Protein AF-A0AAD4VYQ7-F1 (afdb_monomer)

Radius of gyration: 17.8 Å; Cα contacts (8 Å, |Δi|>4): 253; chains: 1; bounding box: 41×45×49 Å

Secondary structure (DSSP, 8-state):
--TT-----EEEEEEE--STT-TTSTT-SS-EEEEEEE-S---STTT---SSSEEEEEESSSS-SEEESS------SSEEEEEEEEEEE-TTS-EEEEEEEEEEE--GGGTS-S--EEEEEE---SS------------------TTPPP-PPP-PPP-

Solvent-accessible surface area (backbone atoms only — not comparable to full-atom values): 10492 Å² total; per-residue (Å²): 136,66,95,79,74,67,52,49,48,35,40,30,48,31,40,34,42,94,49,84,82,66,72,85,59,99,82,53,91,53,30,32,43,30,41,34,46,32,74,62,68,45,79,51,93,76,41,50,52,65,84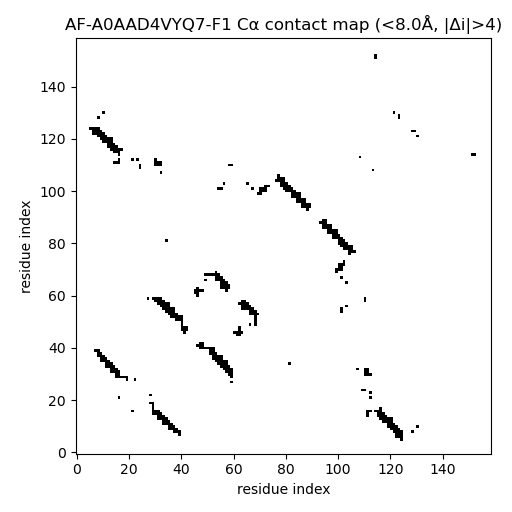,64,56,36,44,29,38,25,66,68,40,83,33,48,78,46,70,46,82,73,77,80,91,88,90,90,58,67,61,52,71,46,77,49,76,45,73,44,77,39,101,80,74,48,72,40,83,44,80,42,55,48,77,46,77,57,66,60,77,83,60,42,62,101,67,65,48,79,50,76,50,71,43,52,47,97,63,93,72,87,87,82,83,90,77,87,87,88,85,85,78,82,81,84,63,95,83,70,80,88,78,77,79,78,79,78,81,84,128

Sequence (159 aa):
MDPYSTAQREVVASLACLSTTCRETPQAEYPFVAVEFDIFKNTVPTIRDPNGDHVGIDINFLKSNITMPWISYNSSSKNLNVAFTSFLNGTNGIQVETTSYLSYIVDLKQYLPDWVIVWFSAATGNELAVHKILSWNFTSTALVDEGKKPVFPVSIPTV

Mean predicted aligned error: 11.92 Å

Structure (mmCIF, N/CA/C/O backbone):
data_AF-A0AAD4VYQ7-F1
#
_entry.id   AF-A0AAD4VYQ7-F1
#
loop_
_atom_site.group_PDB
_atom_site.id
_atom_site.type_symbol
_atom_site.label_atom_id
_atom_site.label_alt_id
_atom_site.label_comp_id
_atom_site.label_asym_id
_atom_site.label_entity_id
_atom_site.label_seq_id
_atom_site.pdbx_PDB_ins_code
_atom_site.Cartn_x
_atom_site.Cartn_y
_atom_site.Cartn_z
_atom_site.occupancy
_atom_site.B_iso_or_equiv
_atom_site.auth_seq_id
_atom_site.auth_comp_id
_atom_site.auth_asym_id
_atom_site.auth_atom_id
_atom_site.pdbx_PDB_model_num
ATOM 1 N N . MET A 1 1 ? -4.072 -28.704 -10.163 1.00 31.22 1 MET A N 1
ATOM 2 C CA . MET A 1 1 ? -3.702 -27.340 -10.584 1.00 31.22 1 MET A CA 1
ATOM 3 C C . MET A 1 1 ? -4.833 -26.447 -10.140 1.00 31.22 1 MET A C 1
ATOM 5 O O . MET A 1 1 ? -5.965 -26.712 -10.523 1.00 31.22 1 MET A O 1
ATOM 9 N N . ASP A 1 2 ? -4.543 -25.516 -9.245 1.00 29.03 2 ASP A N 1
ATOM 10 C CA . ASP A 1 2 ? -5.534 -24.624 -8.654 1.00 29.03 2 ASP A CA 1
ATOM 11 C C . ASP A 1 2 ? -5.761 -23.439 -9.613 1.00 29.03 2 ASP A C 1
ATOM 13 O O . ASP A 1 2 ? -4.781 -22.776 -9.966 1.00 29.03 2 ASP A O 1
ATOM 17 N N . PRO A 1 3 ? -6.988 -23.177 -10.100 1.00 33.00 3 PRO A N 1
ATOM 18 C CA . PRO A 1 3 ? -7.250 -22.102 -11.064 1.00 33.00 3 PRO A CA 1
ATOM 19 C C . PRO A 1 3 ? -7.030 -20.686 -10.502 1.00 33.00 3 PRO A C 1
ATOM 21 O O . PRO A 1 3 ? -7.112 -19.723 -11.260 1.00 33.00 3 PRO A O 1
ATOM 24 N N . TYR A 1 4 ? -6.716 -20.553 -9.210 1.00 39.16 4 TYR A N 1
ATOM 25 C CA . TYR A 1 4 ? -6.389 -19.283 -8.553 1.00 39.16 4 TYR A CA 1
ATOM 26 C C . TYR A 1 4 ? -4.878 -19.014 -8.439 1.00 39.16 4 TYR A C 1
ATOM 28 O O . TYR A 1 4 ? -4.468 -17.952 -7.980 1.00 39.16 4 TYR A O 1
ATOM 36 N N . SER A 1 5 ? -4.027 -19.941 -8.894 1.00 34.75 5 SER A N 1
ATOM 37 C CA . SER A 1 5 ? -2.568 -19.791 -8.881 1.00 34.75 5 SER A CA 1
ATOM 38 C C . SER A 1 5 ? -2.075 -19.016 -10.107 1.00 34.75 5 SER A C 1
ATOM 40 O O . SER A 1 5 ? -1.461 -19.568 -11.016 1.00 34.75 5 SER A O 1
ATOM 42 N N . THR A 1 6 ? -2.337 -17.711 -10.144 1.00 38.28 6 THR A N 1
ATOM 43 C CA . THR A 1 6 ? -1.492 -16.801 -10.927 1.00 38.28 6 THR A CA 1
ATOM 44 C C . THR A 1 6 ? -0.760 -15.945 -9.914 1.00 38.28 6 THR A C 1
ATOM 46 O O . THR A 1 6 ? -1.330 -15.007 -9.381 1.00 38.28 6 THR A O 1
ATOM 49 N N . ALA A 1 7 ? 0.466 -16.337 -9.567 1.00 40.09 7 ALA A N 1
ATOM 50 C CA . ALA A 1 7 ? 1.320 -15.567 -8.673 1.00 40.09 7 ALA A CA 1
ATOM 51 C C . ALA A 1 7 ? 1.505 -14.159 -9.259 1.00 40.09 7 ALA A C 1
ATOM 53 O O . ALA A 1 7 ? 2.110 -13.993 -10.323 1.00 40.09 7 ALA A O 1
ATOM 54 N N . GLN A 1 8 ? 0.897 -13.177 -8.601 1.00 47.84 8 GLN A N 1
ATOM 55 C CA . GLN A 1 8 ? 0.860 -11.793 -9.050 1.00 47.84 8 GLN A CA 1
ATOM 56 C C . GLN A 1 8 ? 2.122 -11.061 -8.613 1.00 47.84 8 GLN A C 1
ATOM 58 O O . GLN A 1 8 ? 2.719 -11.392 -7.591 1.00 47.84 8 GLN A O 1
ATOM 63 N N . ARG A 1 9 ? 2.588 -10.118 -9.429 1.00 53.00 9 ARG A N 1
ATOM 64 C CA . ARG A 1 9 ? 3.828 -9.372 -9.183 1.00 53.00 9 ARG A CA 1
ATOM 65 C C . ARG A 1 9 ? 3.554 -8.177 -8.288 1.00 53.00 9 ARG A C 1
ATOM 67 O O . ARG A 1 9 ? 3.720 -7.035 -8.689 1.00 53.00 9 ARG A O 1
ATOM 74 N N . GLU A 1 10 ? 3.140 -8.455 -7.071 1.00 53.44 10 GLU A N 1
ATOM 75 C CA . GLU A 1 10 ? 2.692 -7.418 -6.154 1.00 53.44 10 GLU A CA 1
ATOM 76 C C . GLU A 1 10 ? 3.715 -7.277 -5.032 1.00 53.44 10 GLU A C 1
ATOM 78 O O . GLU A 1 10 ? 4.281 -8.271 -4.581 1.00 53.44 10 GLU A O 1
ATOM 83 N N . VAL A 1 11 ? 3.977 -6.055 -4.569 1.00 52.09 11 VAL A N 1
ATOM 84 C CA . VAL A 1 11 ? 4.400 -5.831 -3.181 1.00 52.09 11 VAL A CA 1
ATOM 85 C C . VAL A 1 11 ? 3.230 -5.188 -2.483 1.00 52.09 11 VAL A C 1
ATOM 87 O O . VAL A 1 11 ? 2.856 -4.069 -2.820 1.00 52.09 11 VAL A O 1
ATOM 90 N N . VAL A 1 12 ? 2.687 -5.879 -1.496 1.00 59.84 12 VAL A N 1
ATOM 91 C CA . VAL A 1 12 ? 1.549 -5.393 -0.736 1.00 59.84 12 VAL A CA 1
ATOM 92 C C . VAL A 1 12 ? 2.001 -5.113 0.684 1.00 59.84 12 VAL A C 1
ATOM 94 O O . VAL A 1 12 ? 2.535 -5.997 1.351 1.00 59.84 12 VAL A O 1
ATOM 97 N N . ALA A 1 13 ? 1.811 -3.883 1.154 1.00 56.69 13 ALA A N 1
ATOM 98 C CA . ALA A 1 13 ? 1.790 -3.598 2.583 1.00 56.69 13 ALA A CA 1
ATOM 99 C C . ALA A 1 13 ? 0.342 -3.737 3.051 1.00 56.69 13 ALA A C 1
ATOM 101 O O . ALA A 1 13 ? -0.509 -2.940 2.656 1.00 56.69 13 ALA A O 1
ATOM 102 N N . SER A 1 14 ? 0.060 -4.748 3.869 1.00 65.25 14 SER A N 1
ATOM 103 C CA . SER A 1 14 ? -1.311 -5.146 4.188 1.00 65.25 14 SER A CA 1
ATOM 104 C C . SER A 1 14 ? -1.595 -5.052 5.678 1.00 65.25 14 SER A C 1
ATOM 106 O O . SER A 1 14 ? -0.767 -5.420 6.514 1.00 65.25 14 SER A O 1
ATOM 108 N N . LEU A 1 15 ? -2.809 -4.618 6.000 1.00 57.69 15 LEU A N 1
ATOM 109 C CA . LEU A 1 15 ? -3.482 -4.888 7.262 1.00 57.69 15 LEU A CA 1
ATOM 110 C C . LEU A 1 15 ? -4.464 -6.022 7.000 1.00 57.69 15 LEU A C 1
ATOM 112 O O . LEU A 1 15 ? -5.387 -5.831 6.215 1.00 57.69 15 LEU A O 1
ATOM 116 N N . ALA A 1 16 ? -4.283 -7.177 7.634 1.00 62.03 16 ALA A N 1
ATOM 117 C CA . ALA A 1 16 ? -5.163 -8.328 7.436 1.00 62.03 16 ALA A CA 1
ATOM 118 C C . ALA A 1 16 ? -5.550 -8.987 8.766 1.00 62.03 16 ALA A C 1
ATOM 120 O O . ALA A 1 16 ? -4.767 -8.984 9.723 1.00 62.03 16 ALA A O 1
ATOM 121 N N . CYS A 1 17 ? -6.740 -9.596 8.817 1.00 59.25 17 CYS A N 1
ATOM 122 C CA . CYS A 1 17 ? -7.033 -10.634 9.806 1.00 59.25 17 CYS A CA 1
ATOM 123 C C . CYS A 1 17 ? -6.838 -12.027 9.190 1.00 59.25 17 CYS A C 1
ATOM 125 O O . CYS A 1 17 ? -7.443 -12.363 8.176 1.00 59.25 17 CYS A O 1
ATOM 127 N N . LEU A 1 18 ? -6.016 -12.853 9.843 1.00 57.94 18 LEU A N 1
ATOM 128 C CA . LEU A 1 18 ? -5.662 -14.208 9.399 1.00 57.94 18 LEU A CA 1
ATOM 129 C C . LEU A 1 18 ? -6.485 -15.318 10.088 1.00 57.94 18 LEU A C 1
ATOM 131 O O . LEU A 1 18 ? -6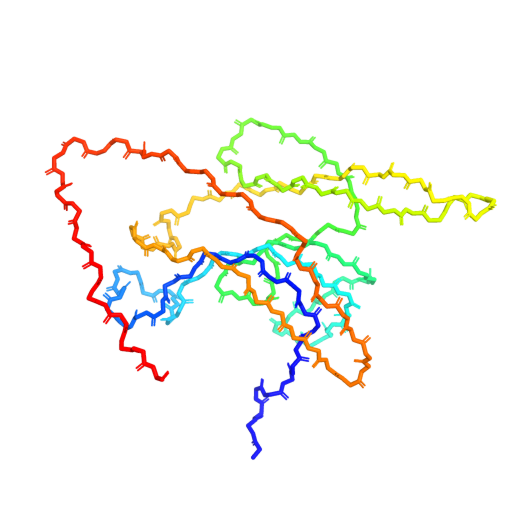.175 -16.495 9.927 1.00 57.94 18 LEU A O 1
ATOM 135 N N . SER A 1 19 ? -7.508 -14.970 10.879 1.00 52.00 19 SER A N 1
ATOM 136 C CA . SER A 1 19 ? -8.318 -15.922 11.656 1.00 52.00 19 SER A CA 1
ATOM 137 C C . SER A 1 19 ? -9.794 -15.891 11.260 1.00 52.00 19 SER A C 1
ATOM 139 O O . SER A 1 19 ? -10.402 -14.825 11.166 1.00 52.00 19 SER A O 1
ATOM 141 N N . THR A 1 20 ? -10.412 -17.073 11.161 1.00 49.78 20 THR A N 1
ATOM 142 C CA . THR A 1 20 ? -11.860 -17.254 10.935 1.00 49.78 20 THR A CA 1
ATOM 143 C C . THR A 1 20 ? -12.733 -16.703 12.070 1.00 49.78 20 THR A C 1
ATOM 145 O O . THR A 1 20 ? -13.946 -16.568 11.911 1.00 49.78 20 THR A O 1
ATOM 148 N N . THR A 1 21 ? -12.141 -16.364 13.220 1.00 49.12 21 THR A N 1
ATOM 149 C CA . THR A 1 21 ? -12.846 -15.793 14.377 1.00 49.12 21 THR A CA 1
ATOM 150 C C . THR A 1 21 ? -13.097 -14.287 14.274 1.00 49.12 21 THR A C 1
ATOM 152 O O . THR A 1 21 ? -13.834 -13.759 15.096 1.00 49.12 21 THR A O 1
ATOM 155 N N . CYS A 1 22 ? -12.549 -13.586 13.273 1.00 50.91 22 CYS A N 1
ATOM 156 C CA . CYS A 1 22 ? -12.770 -12.144 13.045 1.00 50.91 22 CYS A CA 1
ATOM 157 C C . CYS A 1 22 ? -14.148 -11.799 12.448 1.00 50.91 22 CYS A C 1
ATOM 159 O O . CYS A 1 22 ? -14.347 -10.720 11.891 1.00 50.91 22 CYS A O 1
ATOM 161 N N . ARG A 1 23 ? -15.106 -12.724 12.523 1.00 48.19 23 ARG A N 1
ATOM 162 C CA . ARG A 1 23 ? -16.399 -12.639 11.849 1.00 48.19 23 ARG A CA 1
ATOM 163 C C . ARG A 1 23 ? -17.372 -11.735 12.611 1.00 48.19 23 ARG A C 1
ATOM 165 O O . ARG A 1 23 ? -18.362 -12.214 13.151 1.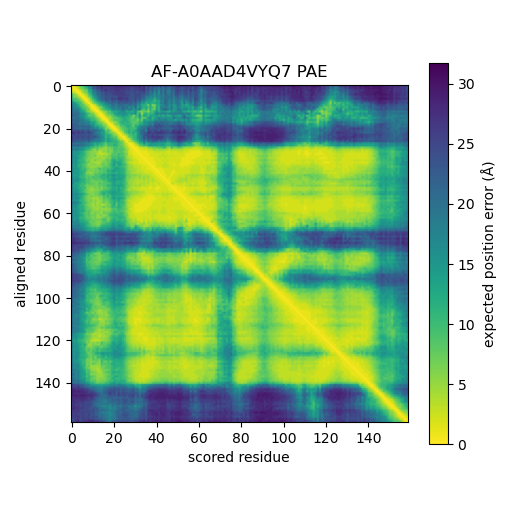00 48.19 23 ARG A O 1
ATOM 172 N N . GLU A 1 24 ? -17.100 -10.434 12.631 1.00 51.94 24 GLU A N 1
ATOM 173 C CA . GLU A 1 24 ? -18.084 -9.423 13.050 1.00 51.94 24 GLU A CA 1
ATOM 174 C C . GLU A 1 24 ? -18.688 -8.647 11.866 1.00 51.94 24 GLU A C 1
ATOM 176 O O . GLU A 1 24 ? -19.763 -8.068 12.005 1.00 51.94 24 GLU A O 1
ATOM 181 N N . THR A 1 25 ? -18.088 -8.710 10.669 1.00 48.34 25 THR A N 1
ATOM 182 C CA . THR A 1 25 ? -18.637 -8.104 9.444 1.00 48.34 25 THR A CA 1
ATOM 183 C C . THR A 1 25 ? -18.884 -9.156 8.346 1.00 48.34 25 THR A C 1
ATOM 185 O O . THR A 1 25 ? -18.034 -10.004 8.081 1.00 48.34 25 THR A O 1
ATOM 188 N N . PRO A 1 26 ? -20.055 -9.154 7.680 1.00 51.12 26 PRO A N 1
ATOM 189 C CA . PRO A 1 26 ? -20.458 -10.214 6.747 1.00 51.12 26 PRO A CA 1
ATOM 190 C C . PRO A 1 26 ? -19.843 -10.116 5.334 1.00 51.12 26 PRO A C 1
ATOM 192 O O . PRO A 1 26 ? -20.362 -10.751 4.420 1.00 51.12 26 PRO A O 1
ATOM 195 N N . GLN A 1 27 ? -18.790 -9.318 5.110 1.00 59.38 27 GLN A N 1
ATOM 196 C CA . GLN A 1 27 ? -18.458 -8.838 3.758 1.00 59.38 27 GLN A CA 1
ATOM 197 C C . GLN A 1 27 ? -17.214 -9.473 3.097 1.00 59.38 27 GLN A C 1
ATOM 199 O O . GLN A 1 27 ? -17.147 -9.466 1.871 1.00 59.38 27 GLN A O 1
ATOM 204 N N . ALA A 1 28 ? -16.274 -10.066 3.849 1.00 64.25 28 ALA A N 1
ATOM 205 C CA . ALA A 1 28 ? -15.108 -10.780 3.301 1.00 64.25 28 ALA A CA 1
ATOM 206 C C . ALA A 1 28 ? -14.600 -11.871 4.267 1.00 64.25 28 ALA A C 1
ATOM 208 O O . ALA A 1 28 ? -14.581 -11.655 5.475 1.00 64.25 28 ALA A O 1
ATOM 209 N N . GLU A 1 29 ? -14.188 -13.034 3.743 1.00 68.69 29 GLU A N 1
ATOM 210 C CA . GLU A 1 29 ? -13.661 -14.158 4.549 1.00 68.69 29 GLU A CA 1
ATOM 211 C C . GLU A 1 29 ? -12.308 -13.825 5.200 1.00 68.69 29 GLU A C 1
ATOM 213 O O . GLU A 1 29 ? -12.043 -14.238 6.327 1.00 68.69 29 GLU A O 1
ATOM 218 N N . TYR A 1 30 ? -11.508 -12.996 4.527 1.00 76.38 30 TYR A N 1
ATOM 219 C CA . TYR A 1 30 ? -10.236 -12.467 5.013 1.00 76.38 30 TYR A CA 1
ATOM 220 C C . TYR A 1 30 ? -10.214 -10.957 4.779 1.00 76.38 30 TYR A C 1
ATOM 222 O O . TYR A 1 30 ? -9.810 -10.517 3.702 1.00 76.38 30 TYR A O 1
ATOM 230 N N . PRO A 1 31 ? -10.713 -10.148 5.728 1.00 84.81 31 PRO A N 1
ATOM 231 C CA . PRO A 1 31 ? -10.731 -8.707 5.557 1.00 84.81 31 PRO A CA 1
ATOM 232 C C . PRO A 1 31 ? -9.307 -8.161 5.493 1.00 84.81 31 PRO A C 1
ATOM 234 O O . PRO A 1 31 ? -8.478 -8.473 6.359 1.00 84.81 31 PRO A O 1
ATOM 237 N N . PHE A 1 32 ? -9.039 -7.328 4.489 1.00 84.88 32 PHE A N 1
ATOM 238 C CA . PHE A 1 32 ? -7.759 -6.655 4.350 1.00 84.88 32 PHE A CA 1
ATOM 239 C C . PHE A 1 32 ? -7.881 -5.263 3.732 1.00 84.88 32 PHE A C 1
ATOM 241 O O . PHE A 1 32 ? -8.773 -4.980 2.932 1.00 84.88 32 PHE A O 1
ATOM 248 N N . VAL A 1 33 ? -6.930 -4.408 4.100 1.00 85.75 33 VAL A N 1
ATOM 249 C CA . VAL A 1 33 ? -6.635 -3.158 3.402 1.00 85.75 33 VAL A CA 1
ATOM 250 C C . VAL A 1 33 ? -5.163 -3.170 3.047 1.00 85.75 33 VAL A C 1
ATOM 252 O O . VAL A 1 33 ? -4.323 -3.471 3.897 1.00 85.75 33 VAL A O 1
ATOM 255 N N . ALA A 1 34 ? -4.865 -2.855 1.799 1.00 87.62 34 ALA A N 1
ATOM 256 C CA . ALA A 1 34 ? -3.549 -3.029 1.224 1.00 87.62 34 ALA A CA 1
ATOM 257 C C . ALA A 1 34 ? -3.137 -1.810 0.404 1.00 87.62 34 ALA A C 1
ATOM 259 O O . ALA A 1 34 ? -3.972 -1.144 -0.205 1.00 87.62 34 ALA A O 1
ATOM 260 N N . VAL A 1 35 ? -1.840 -1.523 0.414 1.00 87.19 35 VAL A N 1
ATOM 261 C CA . VAL A 1 35 ? -1.199 -0.651 -0.570 1.00 87.19 35 VAL A CA 1
ATOM 262 C C . VAL A 1 35 ? -0.360 -1.543 -1.463 1.00 87.19 35 VAL A C 1
ATOM 264 O O . VAL A 1 35 ? 0.594 -2.155 -0.974 1.00 87.19 35 VAL A O 1
ATOM 267 N N . GLU A 1 36 ? -0.717 -1.611 -2.738 1.00 87.88 36 GLU A N 1
ATOM 268 C CA . GLU A 1 36 ? 0.004 -2.388 -3.740 1.00 87.88 36 GLU A CA 1
ATOM 269 C C . GLU A 1 36 ? 0.975 -1.505 -4.527 1.00 87.88 36 GLU A C 1
ATOM 271 O O . GLU A 1 36 ? 0.668 -0.371 -4.899 1.00 87.88 36 GLU A O 1
ATO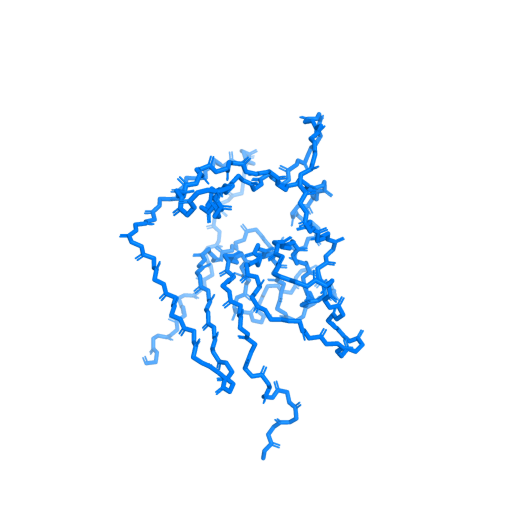M 276 N N . PHE A 1 37 ? 2.164 -2.042 -4.775 1.00 86.75 37 PHE A N 1
ATOM 277 C CA . PHE A 1 37 ? 3.073 -1.583 -5.815 1.00 86.75 37 PHE A CA 1
ATOM 278 C C . PHE A 1 37 ? 3.107 -2.677 -6.869 1.00 86.75 37 PHE A C 1
ATOM 280 O O . PHE A 1 37 ? 3.771 -3.701 -6.673 1.00 86.75 37 PHE A O 1
ATOM 287 N N . ASP A 1 38 ? 2.359 -2.462 -7.942 1.00 84.31 38 ASP A N 1
ATOM 288 C CA . ASP A 1 38 ? 2.196 -3.435 -9.006 1.00 84.31 38 ASP A CA 1
ATOM 289 C C . ASP A 1 38 ? 3.012 -3.013 -10.228 1.00 84.31 38 ASP A C 1
ATOM 291 O O . ASP A 1 38 ? 2.939 -1.886 -10.724 1.00 84.31 38 ASP A O 1
ATOM 295 N N . ILE A 1 39 ? 3.842 -3.944 -10.676 1.00 82.94 39 ILE A N 1
ATOM 296 C CA . ILE A 1 39 ? 4.745 -3.791 -11.818 1.00 82.94 39 ILE A CA 1
ATOM 297 C C . ILE A 1 39 ? 4.266 -4.615 -13.015 1.00 82.94 39 ILE A C 1
ATOM 299 O O . ILE A 1 39 ? 5.039 -4.910 -13.930 1.00 82.94 39 ILE A O 1
ATOM 303 N N . PHE A 1 40 ? 3.020 -5.093 -12.984 1.00 83.44 40 PHE A N 1
ATOM 304 C CA . PHE A 1 40 ? 2.491 -5.945 -14.027 1.00 83.44 40 PHE A CA 1
ATOM 305 C C . PHE A 1 40 ? 0.997 -5.836 -14.214 1.00 83.44 40 PHE A C 1
ATOM 307 O O . PHE A 1 40 ? 0.189 -6.211 -13.386 1.00 83.44 40 PHE A O 1
ATOM 314 N N . LYS A 1 41 ? 0.630 -5.495 -15.439 1.00 85.31 41 LYS A N 1
ATOM 315 C CA . LYS A 1 41 ? -0.763 -5.355 -15.810 1.00 85.31 41 LYS A CA 1
ATOM 316 C C . LYS A 1 41 ? -1.488 -6.704 -15.940 1.00 85.31 41 LYS A C 1
ATOM 318 O O . LYS A 1 41 ? -1.397 -7.373 -16.978 1.00 85.31 41 LYS A O 1
ATOM 323 N N . ASN A 1 42 ? -2.345 -7.037 -14.983 1.00 84.75 42 ASN A N 1
ATOM 324 C CA . ASN A 1 42 ? -3.356 -8.081 -15.085 1.00 84.75 42 ASN A CA 1
ATOM 325 C C . ASN A 1 42 ? -4.662 -7.545 -15.710 1.00 84.75 42 ASN A C 1
ATOM 327 O O . ASN A 1 42 ? -5.410 -6.735 -15.169 1.00 84.75 42 ASN A O 1
ATOM 331 N N . THR A 1 43 ? -5.018 -8.076 -16.883 1.00 85.81 43 THR A N 1
ATOM 332 C CA . THR A 1 43 ? -6.227 -7.654 -17.626 1.00 85.81 43 THR A CA 1
ATOM 333 C C . THR A 1 43 ? -7.494 -8.434 -17.263 1.00 85.81 43 THR A C 1
ATOM 335 O O . THR A 1 43 ? -8.562 -8.186 -17.830 1.00 85.81 43 THR A O 1
ATOM 338 N N . VAL A 1 44 ? -7.402 -9.384 -16.327 1.00 84.62 44 VAL A N 1
ATOM 339 C CA . VAL A 1 44 ? -8.534 -10.237 -15.946 1.00 84.62 44 VAL A CA 1
ATOM 340 C C . VAL A 1 44 ? -9.660 -9.416 -15.301 1.00 84.62 44 VAL A C 1
ATOM 342 O O . VAL A 1 44 ? -9.387 -8.447 -14.592 1.00 84.62 44 VAL A O 1
ATOM 345 N N . PRO A 1 45 ? -10.945 -9.780 -15.498 1.00 81.62 45 PRO A N 1
ATOM 346 C CA . PRO A 1 45 ? -12.069 -8.950 -15.061 1.00 81.62 45 PRO A CA 1
ATOM 347 C C . PRO A 1 45 ? -12.145 -8.664 -13.559 1.00 81.62 45 PRO A C 1
ATOM 349 O O . PRO A 1 45 ? -12.802 -7.690 -13.187 1.00 81.62 45 PRO A O 1
ATOM 352 N N . THR A 1 46 ? -11.525 -9.50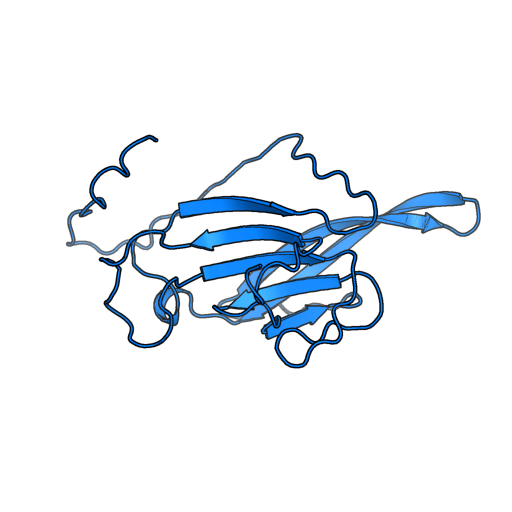8 -12.736 1.00 80.00 46 THR A N 1
ATOM 353 C CA . THR A 1 46 ? -11.497 -9.435 -11.270 1.00 80.00 46 THR A CA 1
ATOM 354 C C . THR A 1 46 ? -10.419 -8.505 -10.713 1.00 80.00 46 THR A C 1
ATOM 356 O O . THR A 1 46 ? -10.463 -8.250 -9.518 1.00 80.00 46 THR A O 1
ATOM 359 N N . ILE A 1 47 ? -9.498 -8.010 -11.552 1.00 83.81 47 ILE A N 1
ATOM 360 C CA . ILE A 1 47 ? -8.340 -7.185 -11.155 1.00 83.81 47 ILE A CA 1
ATOM 361 C C . ILE A 1 47 ? -8.348 -5.893 -11.983 1.00 83.81 47 ILE A C 1
ATOM 363 O O . ILE A 1 47 ? -8.767 -4.853 -11.490 1.00 83.81 47 ILE A O 1
ATOM 367 N N . ARG A 1 48 ? -8.164 -6.010 -13.307 1.00 84.94 48 ARG A N 1
ATOM 368 C CA . ARG A 1 48 ? -8.287 -4.926 -14.304 1.00 84.94 48 ARG A CA 1
ATOM 369 C C . ARG A 1 48 ? -7.340 -3.749 -14.064 1.00 84.94 48 ARG A C 1
ATOM 371 O O . ARG A 1 48 ? -7.793 -2.607 -13.952 1.00 84.94 48 ARG A O 1
ATOM 378 N N . ASP A 1 49 ? -6.051 -4.026 -14.125 1.00 86.00 49 ASP A N 1
ATOM 379 C CA . ASP A 1 49 ? -5.043 -2.998 -13.907 1.00 86.00 49 ASP A CA 1
ATOM 380 C C . ASP A 1 49 ? -5.036 -1.911 -14.985 1.00 86.00 49 ASP A C 1
ATOM 382 O O . ASP A 1 49 ? -5.364 -2.165 -16.164 1.00 86.00 49 ASP A O 1
ATOM 386 N N . PRO A 1 50 ? -4.647 -0.680 -14.603 1.00 86.19 50 PRO A N 1
ATOM 387 C CA . PRO A 1 50 ? -4.364 0.387 -15.546 1.00 86.19 50 PRO A CA 1
ATOM 388 C C . PRO A 1 50 ? -3.189 0.031 -16.473 1.00 86.19 50 PRO A C 1
ATOM 390 O O . PRO A 1 50 ? -2.578 -1.032 -16.423 1.00 86.19 50 PRO A O 1
ATOM 393 N N . ASN A 1 51 ? -2.907 0.912 -17.432 1.00 84.19 51 ASN A N 1
ATOM 394 C CA . ASN A 1 51 ? -1.733 0.739 -18.283 1.00 84.19 51 ASN A CA 1
ATOM 395 C C . ASN A 1 51 ? -0.464 1.161 -17.535 1.00 84.19 51 ASN A C 1
ATOM 397 O O . ASN A 1 51 ? -0.394 2.306 -17.092 1.00 84.19 51 ASN A O 1
ATOM 401 N N . GLY A 1 52 ? 0.547 0.291 -17.547 1.00 82.31 52 GLY A N 1
ATOM 402 C CA . GLY A 1 52 ? 1.838 0.535 -16.902 1.00 82.31 52 GLY A CA 1
ATOM 403 C C . GLY A 1 52 ? 1.823 0.182 -15.418 1.00 82.31 52 GLY A C 1
ATOM 404 O O . GLY A 1 52 ? 0.795 -0.240 -14.900 1.00 82.31 52 GLY A O 1
ATOM 405 N N . ASP A 1 53 ? 2.974 0.351 -14.776 1.00 83.81 53 ASP A N 1
ATOM 406 C CA . ASP A 1 53 ? 3.136 0.151 -13.338 1.00 83.81 53 ASP A CA 1
ATOM 407 C C . ASP A 1 53 ? 2.262 1.146 -12.565 1.00 83.81 53 ASP A C 1
ATOM 409 O O . ASP A 1 53 ? 2.125 2.313 -12.959 1.00 83.81 53 ASP A O 1
ATOM 413 N N . HIS A 1 54 ? 1.701 0.717 -11.439 1.00 84.75 54 HIS A N 1
ATOM 414 C CA . HIS A 1 54 ? 0.835 1.565 -10.628 1.00 84.75 54 HIS A CA 1
ATOM 415 C C . HIS A 1 54 ? 1.011 1.331 -9.133 1.00 84.75 54 HIS A C 1
ATOM 417 O O . HIS A 1 54 ? 1.575 0.342 -8.669 1.00 84.75 54 HIS A O 1
ATOM 423 N N . VAL A 1 55 ? 0.515 2.305 -8.370 1.00 86.75 55 VAL A N 1
ATOM 424 C CA . VAL A 1 55 ? 0.297 2.166 -6.931 1.00 86.75 55 VAL A CA 1
ATOM 425 C C . VAL A 1 55 ? -1.203 2.201 -6.686 1.00 86.75 55 VAL A C 1
ATOM 427 O O . VAL A 1 55 ? -1.896 3.104 -7.182 1.00 86.75 55 VAL A O 1
ATOM 430 N N . GLY A 1 56 ? -1.689 1.212 -5.946 1.00 87.94 56 GLY A N 1
ATOM 431 C CA . GLY A 1 56 ? -3.104 0.990 -5.678 1.00 87.94 56 GLY A CA 1
ATOM 432 C C . GLY A 1 56 ? -3.417 0.932 -4.187 1.00 87.94 56 GLY A C 1
ATOM 433 O O . GLY A 1 56 ? -2.541 0.684 -3.356 1.00 87.94 56 GLY A O 1
ATOM 434 N N . ILE A 1 57 ? -4.677 1.203 -3.846 1.00 87.81 57 ILE A N 1
ATOM 435 C CA . ILE A 1 57 ? -5.244 0.877 -2.533 1.00 87.81 57 ILE A CA 1
ATOM 436 C C . ILE A 1 57 ? -6.339 -0.160 -2.734 1.00 87.81 57 ILE A C 1
ATOM 438 O O . ILE A 1 57 ? -7.340 0.118 -3.401 1.00 87.81 57 ILE A O 1
ATOM 442 N N . ASP A 1 58 ? -6.175 -1.298 -2.074 1.00 86.69 58 ASP A N 1
ATOM 443 C CA . ASP A 1 58 ? -7.044 -2.460 -2.198 1.00 86.69 58 ASP A CA 1
ATOM 444 C C . ASP A 1 58 ? -7.836 -2.655 -0.916 1.00 86.69 58 ASP A C 1
ATOM 446 O O . ASP A 1 58 ? -7.291 -2.584 0.191 1.00 86.69 58 ASP A O 1
ATOM 450 N N . ILE A 1 59 ? -9.134 -2.914 -1.054 1.00 87.56 59 ILE A N 1
ATOM 451 C CA . ILE A 1 59 ? -10.016 -3.204 0.074 1.00 87.56 59 ILE A CA 1
ATOM 452 C C . ILE A 1 59 ? -10.754 -4.500 -0.222 1.00 87.56 59 ILE A C 1
ATOM 454 O O . ILE A 1 59 ? -11.685 -4.524 -1.028 1.00 87.56 59 ILE A O 1
ATOM 458 N N . ASN A 1 60 ? -10.351 -5.575 0.455 1.00 85.50 60 ASN A N 1
ATOM 459 C CA . ASN A 1 60 ? -10.904 -6.931 0.348 1.00 85.50 60 ASN A CA 1
ATOM 460 C C . ASN A 1 60 ? -10.831 -7.601 -1.042 1.00 85.50 60 ASN A C 1
ATOM 462 O O . ASN A 1 60 ? -11.152 -8.784 -1.156 1.00 85.50 60 ASN A O 1
ATOM 466 N N . PHE A 1 61 ? -10.415 -6.890 -2.090 1.00 84.00 61 PHE A N 1
ATOM 467 C CA . PHE A 1 61 ? -10.296 -7.384 -3.459 1.00 84.00 61 PHE A CA 1
ATOM 468 C C . PHE A 1 61 ? -9.014 -6.849 -4.094 1.00 84.00 61 PHE A C 1
ATOM 470 O O . PHE A 1 61 ? -8.650 -5.711 -3.834 1.00 84.00 61 PHE A O 1
ATOM 477 N N . LEU A 1 62 ? -8.400 -7.639 -4.979 1.00 83.56 62 LEU A N 1
ATOM 478 C CA . LEU A 1 62 ? -7.187 -7.26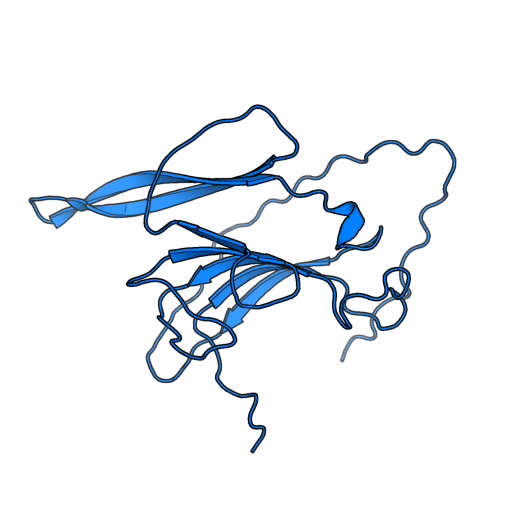6 -5.733 1.00 83.56 62 LEU A CA 1
ATOM 479 C C . LEU A 1 62 ? -7.452 -6.250 -6.849 1.00 83.56 62 LEU A C 1
ATOM 481 O O . LEU A 1 62 ? -6.544 -5.763 -7.497 1.00 83.56 62 LEU A O 1
ATOM 485 N N . LYS A 1 63 ? -8.722 -5.944 -7.117 1.00 85.62 63 LYS A N 1
ATOM 486 C CA . LYS A 1 63 ? -9.063 -4.783 -7.926 1.00 85.62 63 LYS A CA 1
ATOM 487 C C . LYS A 1 63 ? -9.002 -3.551 -7.036 1.00 85.62 63 LYS A C 1
ATOM 489 O O . LYS A 1 63 ? -9.919 -3.346 -6.234 1.00 85.62 63 LYS A O 1
ATOM 494 N N . SER A 1 64 ? -8.000 -2.712 -7.251 1.00 81.44 64 SER A N 1
ATOM 495 C CA . SER A 1 64 ? -7.785 -1.515 -6.450 1.00 81.44 64 SER A CA 1
ATOM 496 C C . SER A 1 64 ? -8.985 -0.564 -6.502 1.00 81.44 64 SER A C 1
ATOM 498 O O . SER A 1 64 ? -9.576 -0.270 -7.550 1.00 81.44 64 SER A O 1
ATOM 500 N N . ASN A 1 65 ? -9.362 -0.059 -5.328 1.00 81.88 65 ASN A N 1
ATOM 501 C CA . ASN A 1 65 ? -10.413 0.941 -5.155 1.00 81.88 65 ASN A CA 1
ATOM 502 C C . ASN A 1 65 ? -10.007 2.281 -5.769 1.00 81.88 65 ASN A C 1
ATOM 504 O O . ASN A 1 65 ? -10.851 3.036 -6.261 1.00 81.88 65 ASN A O 1
ATOM 508 N N . ILE A 1 66 ? -8.711 2.573 -5.717 1.00 80.06 66 ILE A N 1
ATOM 509 C CA . ILE A 1 66 ? -8.086 3.675 -6.424 1.00 80.06 66 ILE A CA 1
ATOM 510 C C . ILE A 1 66 ? -6.712 3.229 -6.904 1.00 80.06 66 ILE A C 1
ATOM 512 O O . ILE A 1 66 ? -5.934 2.652 -6.151 1.00 80.06 66 ILE A O 1
ATOM 516 N N . THR A 1 67 ? -6.425 3.537 -8.160 1.00 70.31 67 THR A N 1
ATOM 517 C CA . THR A 1 67 ? -5.107 3.387 -8.772 1.00 70.31 67 THR A CA 1
ATOM 518 C C . THR A 1 67 ? -4.636 4.758 -9.204 1.00 70.31 67 THR A C 1
ATOM 520 O O . THR A 1 67 ? -5.407 5.503 -9.819 1.00 70.31 67 THR A O 1
ATOM 523 N N . MET A 1 68 ? -3.376 5.090 -8.954 1.00 71.19 68 MET A N 1
ATOM 524 C CA . MET A 1 68 ? -2.775 6.271 -9.560 1.00 71.19 68 MET A CA 1
ATOM 525 C C . MET A 1 68 ? -1.738 5.874 -10.608 1.00 71.19 68 MET A C 1
ATOM 527 O O . MET A 1 68 ? -0.684 5.362 -10.234 1.00 71.19 68 MET A O 1
ATOM 531 N N . PRO A 1 69 ? -1.987 6.189 -11.896 1.00 57.59 69 PRO A N 1
ATOM 532 C CA . PRO A 1 69 ? -0.955 6.105 -12.920 1.00 57.59 69 PRO A CA 1
ATOM 533 C C . PRO A 1 69 ? 0.079 7.240 -12.799 1.00 57.59 69 PRO A C 1
ATOM 535 O O . PRO A 1 69 ? 1.153 7.072 -13.354 1.00 57.59 69 PRO A O 1
ATOM 538 N N . TRP A 1 70 ? -0.249 8.367 -12.119 1.00 53.12 70 TRP A N 1
ATOM 539 C CA . TRP A 1 70 ? 0.621 9.360 -11.425 1.00 53.12 70 TRP A CA 1
ATOM 540 C C . TRP A 1 70 ? -0.131 10.680 -11.047 1.00 53.12 70 TRP A C 1
ATOM 542 O O . TRP A 1 70 ? -1.012 11.133 -11.768 1.00 53.12 70 TRP A O 1
ATOM 552 N N . ILE A 1 71 ? 0.262 11.241 -9.885 1.00 41.00 71 ILE A N 1
ATOM 553 C CA . ILE A 1 71 ? 0.089 12.536 -9.146 1.00 41.00 71 ILE A CA 1
ATOM 554 C C . ILE A 1 71 ? -1.200 13.417 -9.255 1.00 41.00 71 ILE A C 1
ATOM 556 O O . ILE A 1 71 ? -1.431 14.050 -10.278 1.00 41.00 71 ILE A O 1
ATOM 560 N N . SER A 1 72 ? -1.921 13.646 -8.126 1.00 31.16 72 SER A N 1
ATOM 561 C CA . SER A 1 72 ? -2.340 14.978 -7.566 1.00 31.16 72 SER A CA 1
ATOM 562 C C . SER A 1 72 ? -3.099 14.877 -6.206 1.00 31.16 72 SER A C 1
ATOM 564 O O . SER A 1 72 ? -3.559 13.801 -5.841 1.00 31.16 72 SER A O 1
ATOM 566 N N . TYR A 1 73 ? -3.181 15.983 -5.432 1.00 39.53 73 TYR A N 1
ATOM 567 C CA . TYR A 1 73 ? -3.405 16.057 -3.960 1.00 39.53 73 TYR A CA 1
ATOM 568 C C . TYR A 1 73 ? -4.644 16.875 -3.497 1.00 39.53 73 TYR A C 1
ATOM 570 O O . TYR A 1 73 ? -4.925 17.924 -4.075 1.00 39.53 73 TYR A O 1
ATOM 578 N N . ASN A 1 74 ? -5.292 16.471 -2.381 1.00 39.06 74 ASN A N 1
ATOM 579 C CA . ASN A 1 74 ? -6.109 17.304 -1.459 1.00 39.06 74 ASN A CA 1
ATOM 580 C C . ASN A 1 74 ? -6.298 16.584 -0.083 1.00 39.06 74 ASN A C 1
ATOM 582 O O . ASN A 1 74 ? -6.533 15.379 -0.066 1.00 39.06 74 ASN A O 1
ATOM 586 N N . SER A 1 75 ? -6.183 17.266 1.074 1.00 34.97 75 SER A N 1
ATOM 587 C CA . SER A 1 75 ? -5.891 16.649 2.397 1.00 34.97 75 SER A CA 1
ATOM 588 C C . SER A 1 75 ? -6.903 16.820 3.551 1.00 34.97 75 SER A C 1
ATOM 590 O O . SER A 1 75 ? -6.516 16.715 4.713 1.00 34.97 75 SER A O 1
ATOM 592 N N . SER A 1 76 ? -8.201 17.026 3.320 1.00 39.50 76 SER A N 1
ATOM 593 C CA . SER A 1 76 ? -9.108 17.444 4.419 1.00 39.50 76 SER A CA 1
ATOM 594 C C . SER A 1 76 ? -9.970 16.370 5.123 1.00 39.50 76 SER A C 1
ATOM 596 O O . SER A 1 76 ? -10.819 16.747 5.928 1.00 39.50 76 SER A O 1
ATOM 598 N N . SER A 1 77 ? -9.828 15.057 4.888 1.00 51.50 77 SER A N 1
ATOM 599 C CA . SER A 1 77 ? -10.828 14.085 5.403 1.00 51.50 77 SER A CA 1
ATOM 600 C C . SER A 1 77 ? -10.343 12.633 5.487 1.00 51.50 77 SER A C 1
ATOM 602 O O . SER A 1 77 ? -9.854 12.147 4.480 1.00 51.50 77 SER A O 1
ATOM 604 N N . LYS A 1 78 ? -10.533 11.944 6.637 1.00 57.28 78 LYS A N 1
ATOM 605 C CA . LYS A 1 78 ? -10.393 10.474 6.878 1.00 57.28 78 LYS A CA 1
ATOM 606 C C . LYS A 1 78 ? -9.544 9.721 5.832 1.00 57.28 78 LYS A C 1
ATOM 608 O O . LYS A 1 78 ? -10.045 8.852 5.123 1.00 57.28 78 LYS A O 1
ATOM 613 N N . ASN A 1 79 ? -8.282 10.117 5.705 1.00 63.44 79 ASN A N 1
ATOM 614 C CA . ASN A 1 79 ? -7.497 9.859 4.505 1.00 63.44 79 ASN A CA 1
ATOM 615 C C . ASN A 1 79 ? -6.442 8.782 4.760 1.00 63.44 79 ASN A C 1
ATOM 617 O O . ASN A 1 79 ? -5.555 8.997 5.588 1.00 63.44 79 ASN A O 1
ATOM 621 N N . LEU A 1 80 ? -6.497 7.664 4.037 1.00 69.94 80 LEU A N 1
ATOM 622 C CA . LEU A 1 80 ? -5.330 6.806 3.875 1.00 69.94 80 LEU A CA 1
ATOM 623 C C . LEU A 1 80 ? -4.392 7.503 2.889 1.00 69.94 80 LEU A C 1
ATOM 625 O O . LEU A 1 80 ? -4.705 7.602 1.705 1.00 69.94 80 LEU A O 1
ATOM 629 N N . ASN A 1 81 ? -3.281 8.032 3.402 1.00 7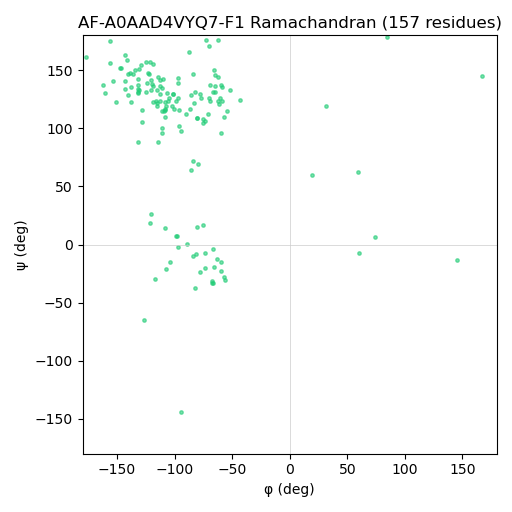1.56 81 ASN A N 1
ATOM 630 C CA . ASN A 1 81 ? -2.276 8.734 2.612 1.00 71.56 81 ASN A CA 1
ATOM 631 C C . ASN A 1 81 ? -1.016 7.878 2.489 1.00 71.56 81 ASN A C 1
ATOM 633 O O . ASN A 1 81 ? -0.403 7.514 3.493 1.00 71.56 81 ASN A O 1
ATOM 637 N N . VAL A 1 82 ? -0.625 7.594 1.256 1.00 73.81 82 VAL A N 1
ATOM 638 C CA . VAL A 1 82 ? 0.584 6.860 0.904 1.00 73.81 82 VAL A CA 1
ATOM 639 C C . VAL A 1 82 ? 1.531 7.843 0.244 1.00 73.81 82 VAL A C 1
ATOM 641 O O . VAL A 1 82 ? 1.235 8.347 -0.833 1.00 73.81 82 VAL A O 1
ATOM 644 N N . ALA A 1 83 ? 2.672 8.107 0.873 1.00 80.12 83 ALA A N 1
ATOM 645 C CA . ALA A 1 83 ? 3.769 8.836 0.251 1.00 80.12 83 ALA A CA 1
ATOM 646 C C . ALA A 1 83 ? 4.839 7.835 -0.186 1.00 80.12 83 ALA A C 1
ATOM 648 O O . ALA A 1 83 ? 5.271 7.007 0.616 1.00 80.12 83 ALA A O 1
ATOM 649 N N . PHE A 1 84 ? 5.277 7.914 -1.438 1.00 78.69 84 PHE A N 1
ATOM 650 C CA . PHE A 1 84 ? 6.340 7.058 -1.954 1.00 78.69 84 PHE A CA 1
ATOM 651 C C . PHE A 1 84 ? 7.270 7.838 -2.875 1.00 78.69 84 PHE A C 1
ATOM 653 O O . PHE A 1 84 ? 6.853 8.755 -3.581 1.00 78.69 84 PHE A O 1
ATOM 660 N N . THR A 1 85 ? 8.544 7.465 -2.864 1.00 81.19 85 THR A N 1
ATOM 661 C CA . THR A 1 85 ? 9.566 8.054 -3.725 1.00 81.19 85 THR A CA 1
ATOM 662 C C . THR A 1 85 ? 9.937 7.058 -4.813 1.00 81.19 85 THR A C 1
ATOM 664 O O . THR A 1 85 ? 10.231 5.900 -4.527 1.00 81.19 85 THR A O 1
ATOM 667 N N . SER A 1 86 ? 9.943 7.525 -6.058 1.00 78.75 86 SER A N 1
ATOM 668 C CA . SER A 1 86 ? 10.404 6.774 -7.226 1.00 78.75 86 SER A CA 1
ATOM 669 C C . SER A 1 86 ? 11.590 7.481 -7.881 1.00 78.75 86 SER A C 1
ATOM 671 O O . SER A 1 86 ? 11.758 8.694 -7.737 1.00 78.75 86 SER A O 1
ATOM 673 N N . PHE A 1 87 ? 12.418 6.723 -8.598 1.00 81.06 87 PHE A N 1
ATOM 674 C CA . PHE A 1 87 ? 13.533 7.259 -9.374 1.00 81.06 87 PHE A CA 1
ATOM 675 C C . PHE A 1 87 ? 13.194 7.153 -10.853 1.00 81.06 87 PHE A C 1
ATOM 677 O O . PHE A 1 87 ? 13.140 6.056 -11.409 1.00 81.06 87 PHE A O 1
ATOM 684 N N . LEU A 1 88 ? 12.948 8.295 -11.486 1.00 75.12 88 LEU A N 1
ATOM 685 C CA . LEU A 1 88 ? 12.598 8.359 -12.899 1.00 75.12 88 LEU A CA 1
ATOM 686 C C . LEU A 1 88 ? 13.832 8.676 -13.732 1.00 75.12 88 LEU A C 1
ATOM 688 O O . LEU A 1 88 ? 14.679 9.474 -13.332 1.00 75.12 88 LEU A O 1
ATOM 692 N N . ASN A 1 89 ? 13.930 8.076 -14.914 1.00 75.38 89 ASN A N 1
ATOM 693 C CA . ASN A 1 89 ? 14.994 8.414 -15.850 1.00 75.38 89 ASN A CA 1
ATOM 694 C C . ASN A 1 89 ? 14.740 9.813 -16.426 1.00 75.38 89 ASN A C 1
ATOM 696 O O . ASN A 1 89 ? 13.789 10.024 -17.176 1.00 75.38 89 ASN A O 1
ATOM 700 N N . GLY A 1 90 ? 15.597 10.769 -16.072 1.00 72.50 90 GLY A N 1
ATOM 701 C CA . GLY A 1 90 ? 15.608 12.103 -16.657 1.00 72.50 90 GLY A CA 1
ATOM 702 C C . GLY A 1 90 ? 16.161 12.109 -18.084 1.00 72.50 90 GLY A C 1
ATOM 703 O O . GLY A 1 90 ? 16.676 11.110 -18.591 1.00 72.50 90 GLY A O 1
ATOM 704 N N . THR A 1 91 ? 16.122 13.277 -18.725 1.00 72.56 91 THR A N 1
ATOM 705 C CA . THR A 1 91 ? 16.435 13.484 -20.153 1.00 72.56 91 THR A CA 1
ATOM 706 C C . THR A 1 91 ? 17.855 13.072 -20.571 1.00 72.56 91 THR A C 1
ATOM 708 O O . THR A 1 91 ? 18.106 12.887 -21.756 1.00 72.56 91 THR A O 1
ATOM 711 N N . ASN A 1 92 ? 18.764 12.875 -19.609 1.00 79.12 92 ASN A N 1
ATOM 712 C CA . ASN A 1 92 ? 20.173 12.531 -19.836 1.00 79.12 92 ASN A CA 1
ATOM 713 C C . ASN A 1 92 ? 20.588 11.203 -19.163 1.00 79.12 92 ASN A C 1
ATOM 715 O O . ASN A 1 92 ? 21.770 10.994 -18.905 1.00 79.12 92 ASN A O 1
ATOM 719 N N . GLY A 1 93 ? 19.631 10.340 -18.796 1.00 73.19 93 GLY A N 1
ATOM 720 C CA . GLY A 1 93 ? 19.904 9.106 -18.039 1.00 73.19 93 GLY A CA 1
ATOM 721 C C . GLY A 1 93 ? 20.234 9.334 -16.557 1.00 73.19 93 GLY A C 1
ATOM 722 O O . GLY A 1 93 ? 20.577 8.396 -15.844 1.00 73.19 93 GLY A O 1
ATOM 723 N N . ILE A 1 94 ? 20.119 10.577 -16.084 1.00 81.94 94 ILE A N 1
ATOM 724 C CA . ILE A 1 94 ? 20.228 10.928 -14.666 1.00 81.94 94 ILE A CA 1
ATOM 725 C C . ILE A 1 94 ? 18.918 10.540 -13.987 1.00 81.94 94 ILE A C 1
ATOM 727 O O . ILE A 1 94 ? 17.853 10.976 -14.423 1.00 81.94 94 ILE A O 1
ATOM 731 N N . GLN A 1 95 ? 18.996 9.746 -12.922 1.00 82.38 95 GLN A N 1
ATOM 732 C CA . GLN A 1 95 ? 17.830 9.433 -12.104 1.00 82.38 95 GLN A CA 1
ATOM 733 C C . GLN A 1 95 ? 17.388 10.674 -11.328 1.00 82.38 95 GLN A C 1
ATOM 735 O O . GLN A 1 95 ? 18.182 11.297 -10.623 1.00 82.38 95 GLN A O 1
ATOM 740 N N . VAL A 1 96 ? 16.117 11.028 -11.472 1.00 83.81 96 VAL A N 1
ATOM 741 C CA . VAL A 1 96 ? 15.474 12.117 -10.743 1.00 83.81 96 VAL A CA 1
ATOM 742 C C . VAL A 1 96 ? 14.573 11.507 -9.682 1.00 83.81 96 VAL A C 1
ATOM 744 O O . VAL A 1 96 ? 13.681 10.714 -9.988 1.00 83.81 96 VAL A O 1
ATOM 747 N N . GLU A 1 97 ? 14.815 11.886 -8.432 1.00 86.50 97 GLU A N 1
ATOM 748 C CA . GLU A 1 97 ? 13.962 11.522 -7.308 1.00 86.50 97 GLU A CA 1
ATOM 749 C C . GLU A 1 97 ? 12.619 12.253 -7.419 1.00 86.50 97 GLU A C 1
ATOM 751 O O . GLU A 1 97 ? 12.572 13.479 -7.517 1.00 86.50 97 GLU A O 1
ATOM 756 N N . THR A 1 98 ? 11.522 11.500 -7.425 1.00 82.50 98 THR A N 1
ATOM 757 C CA . THR A 1 98 ? 10.163 12.041 -7.503 1.00 82.50 98 THR A CA 1
ATOM 758 C C . THR A 1 98 ? 9.313 11.462 -6.381 1.00 82.50 98 THR A C 1
ATOM 7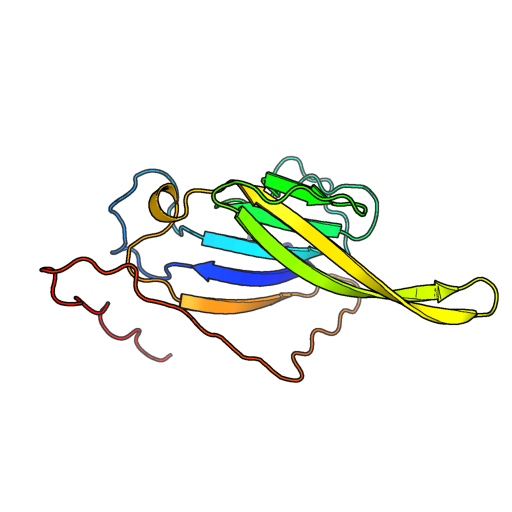60 O O . THR A 1 98 ? 9.035 10.260 -6.359 1.00 82.50 98 THR A O 1
ATOM 763 N N . THR A 1 99 ? 8.866 12.321 -5.463 1.00 83.81 99 THR A N 1
ATOM 764 C CA . THR A 1 99 ? 7.909 11.953 -4.412 1.00 83.81 99 THR A CA 1
ATOM 765 C C . THR A 1 99 ? 6.479 12.081 -4.929 1.00 83.81 99 THR A C 1
ATOM 767 O O . THR A 1 99 ? 6.085 13.116 -5.463 1.00 83.81 99 THR A O 1
ATOM 770 N N . SER A 1 100 ? 5.699 11.020 -4.749 1.00 82.12 100 SER A N 1
ATOM 771 C CA . SER A 1 100 ? 4.293 10.909 -5.129 1.00 82.12 100 SER A CA 1
ATOM 772 C C . SER A 1 100 ? 3.423 10.608 -3.913 1.00 82.12 100 SER A C 1
ATOM 774 O O . SER A 1 100 ? 3.898 10.075 -2.909 1.00 82.12 100 SER A O 1
ATOM 776 N N . TYR A 1 101 ? 2.138 10.948 -4.021 1.00 80.38 101 TYR A N 1
ATOM 777 C CA . TYR A 1 101 ? 1.150 10.755 -2.963 1.00 80.38 101 TYR A CA 1
ATOM 778 C C . TYR A 1 101 ? -0.105 10.098 -3.526 1.00 80.38 101 TYR A C 1
ATOM 780 O O . TYR A 1 101 ? -0.631 10.588 -4.520 1.00 80.38 101 TYR A O 1
ATOM 788 N N . LEU A 1 102 ? -0.603 9.048 -2.878 1.00 79.94 102 LEU A N 1
ATOM 789 C CA . LEU A 1 102 ? -1.904 8.441 -3.152 1.00 79.94 102 LEU A CA 1
ATOM 790 C C . LEU A 1 102 ? -2.799 8.613 -1.925 1.00 79.94 102 LEU A C 1
ATOM 792 O O . LEU A 1 102 ? -2.377 8.384 -0.795 1.00 79.94 102 LEU A O 1
ATOM 796 N N . SER A 1 103 ? -4.034 9.043 -2.157 1.00 80.25 103 SER A N 1
ATOM 797 C CA . SER A 1 103 ? -4.979 9.414 -1.113 1.00 80.25 103 SER A CA 1
ATOM 798 C C . SER A 1 103 ? -6.325 8.746 -1.365 1.00 80.25 103 SER A C 1
ATOM 800 O O . SER A 1 103 ? -6.869 8.834 -2.465 1.00 80.25 103 SER A O 1
ATOM 802 N N . TYR A 1 104 ? -6.873 8.101 -0.337 1.00 80.94 104 TYR A N 1
ATOM 803 C CA . TYR A 1 104 ? -8.196 7.492 -0.391 1.00 80.94 104 TYR A CA 1
ATOM 804 C C . TYR A 1 104 ? -8.952 7.694 0.918 1.00 80.94 104 TYR A C 1
ATOM 806 O O . TYR A 1 104 ? -8.448 7.397 2.002 1.00 80.94 104 TYR A O 1
ATOM 814 N N . ILE A 1 105 ? -10.185 8.194 0.821 1.00 80.25 105 ILE A N 1
ATOM 815 C CA . ILE A 1 105 ? -11.042 8.382 1.991 1.00 80.25 105 ILE A CA 1
ATOM 816 C C . ILE A 1 105 ? -11.662 7.032 2.346 1.00 80.25 105 ILE A C 1
ATOM 818 O O . ILE A 1 105 ? -12.548 6.551 1.641 1.00 80.25 105 ILE A O 1
ATOM 822 N N . VAL A 1 106 ? -11.217 6.437 3.450 1.00 78.31 106 VAL A N 1
ATOM 823 C CA . VAL A 1 106 ? -11.684 5.125 3.912 1.00 78.31 106 VAL A CA 1
ATOM 824 C C . VAL A 1 106 ? -11.890 5.122 5.419 1.00 78.31 106 VAL A C 1
ATOM 826 O O . VAL A 1 106 ? -11.067 5.614 6.190 1.00 78.31 106 VAL A O 1
ATOM 829 N N . ASP A 1 107 ? -13.010 4.546 5.849 1.00 81.69 107 ASP A N 1
ATOM 830 C CA . ASP A 1 107 ? -13.254 4.247 7.254 1.00 81.69 107 ASP A CA 1
ATOM 831 C C . ASP A 1 107 ? -12.826 2.804 7.540 1.00 81.69 107 ASP A C 1
ATOM 833 O O . ASP A 1 107 ? -13.560 1.861 7.249 1.00 81.69 107 ASP A O 1
ATOM 837 N N . LEU A 1 108 ? -11.613 2.627 8.076 1.00 80.31 108 LEU A N 1
ATOM 838 C CA . LEU A 1 108 ? -11.028 1.300 8.304 1.00 80.31 108 LEU A CA 1
ATOM 839 C C . LEU A 1 108 ? -11.901 0.410 9.200 1.00 80.31 108 LEU A C 1
ATOM 841 O O . LEU A 1 108 ? -11.904 -0.801 9.008 1.00 80.31 108 LEU A O 1
ATOM 845 N N . LYS A 1 109 ? -12.703 0.991 10.106 1.00 80.25 109 LYS A N 1
ATOM 846 C CA . LYS A 1 109 ? -13.617 0.238 10.984 1.00 80.25 109 LYS A CA 1
ATOM 847 C C . LYS A 1 109 ? -14.738 -0.477 10.226 1.00 80.25 109 LYS A C 1
ATOM 849 O O . LYS A 1 109 ? -15.362 -1.377 10.774 1.00 80.25 109 LYS A O 1
ATOM 854 N N . GLN A 1 110 ? -15.031 -0.067 8.991 1.00 82.00 110 GLN A N 1
ATOM 855 C CA . GLN A 1 110 ? -16.030 -0.742 8.156 1.00 82.00 110 GLN A CA 1
ATOM 856 C C . GLN A 1 110 ? -15.492 -2.037 7.541 1.00 82.00 110 GLN A C 1
ATOM 858 O O . GLN A 1 110 ? -16.277 -2.915 7.193 1.00 82.00 110 GLN A O 1
ATOM 863 N N . TYR A 1 111 ? -14.169 -2.151 7.402 1.00 81.81 111 TYR A N 1
ATOM 864 C CA . TYR A 1 111 ? -13.533 -3.222 6.637 1.00 81.81 111 TYR A CA 1
ATOM 865 C C . TYR A 1 111 ? -12.647 -4.122 7.487 1.00 81.81 111 TYR A C 1
ATOM 867 O O . TYR A 1 111 ? -12.528 -5.298 7.172 1.00 81.81 111 TYR A O 1
ATOM 875 N N . LEU A 1 112 ? -12.048 -3.596 8.556 1.00 81.38 112 LEU A N 1
ATOM 876 C CA . LEU A 1 112 ? -11.103 -4.307 9.405 1.00 81.38 112 LEU A CA 1
ATOM 877 C C . LEU A 1 112 ? -11.674 -4.508 10.816 1.00 81.38 112 LEU A C 1
ATOM 879 O O . LEU A 1 112 ? -12.351 -3.616 11.333 1.00 81.38 112 LEU A O 1
ATOM 883 N N . PRO A 1 113 ? -11.382 -5.651 11.458 1.00 81.44 113 PRO A N 1
ATOM 884 C CA . PRO A 1 113 ? -11.684 -5.858 12.870 1.00 81.44 113 PRO A CA 1
ATOM 885 C C . PRO A 1 113 ? -10.776 -5.001 13.769 1.00 81.44 113 PRO A C 1
ATOM 887 O O . PRO A 1 113 ? -9.782 -4.435 13.316 1.00 81.44 113 PRO A O 1
ATOM 890 N N . ASP A 1 114 ? -11.081 -4.967 15.070 1.00 77.19 114 ASP A N 1
ATOM 891 C CA . ASP A 1 114 ? -10.308 -4.216 16.075 1.00 77.19 114 ASP A CA 1
ATOM 892 C C . ASP A 1 114 ? -8.818 -4.604 16.114 1.00 77.19 114 ASP A C 1
ATOM 894 O O . ASP A 1 114 ? -7.959 -3.776 16.421 1.00 77.19 114 ASP A O 1
ATOM 898 N N . TRP A 1 115 ? -8.509 -5.864 15.791 1.00 77.31 115 TRP A N 1
ATOM 899 C CA . TRP A 1 115 ? -7.153 -6.408 15.790 1.00 77.31 115 TRP A CA 1
ATOM 900 C C . TRP A 1 115 ? -6.729 -6.817 14.393 1.00 77.31 115 TRP A C 1
ATOM 902 O O . TRP A 1 115 ? -7.349 -7.673 13.766 1.00 77.31 115 TRP A O 1
ATOM 912 N N . VAL A 1 116 ? -5.613 -6.255 13.945 1.00 80.44 116 VAL A N 1
ATOM 913 C CA . VAL A 1 116 ? -5.038 -6.516 12.627 1.00 80.44 116 VAL A CA 1
ATOM 914 C C . VAL A 1 116 ? -3.568 -6.875 12.748 1.00 80.44 116 VAL A C 1
ATOM 916 O O . VAL A 1 116 ? -2.885 -6.470 13.690 1.00 80.44 116 VAL A O 1
ATOM 919 N N . ILE A 1 117 ? -3.074 -7.612 11.762 1.00 82.88 117 ILE A N 1
ATOM 920 C CA . ILE A 1 117 ? -1.646 -7.829 11.557 1.00 82.88 117 ILE A CA 1
ATOM 921 C C . ILE A 1 117 ? -1.205 -6.910 10.424 1.00 82.88 117 ILE A C 1
ATOM 923 O O . ILE A 1 117 ? -1.832 -6.894 9.367 1.00 82.88 117 ILE A O 1
ATOM 927 N N . VAL A 1 118 ? -0.133 -6.151 10.662 1.00 82.44 118 VAL A N 1
ATOM 928 C CA . VAL A 1 118 ? 0.534 -5.335 9.642 1.00 82.44 118 VAL A CA 1
ATOM 929 C C . VAL A 1 118 ? 1.743 -6.107 9.139 1.00 82.44 118 VAL A C 1
ATOM 931 O O . VAL A 1 118 ? 2.605 -6.490 9.932 1.00 82.44 118 VAL A O 1
ATOM 934 N N . TRP A 1 119 ? 1.814 -6.336 7.835 1.00 83.12 119 TRP A N 1
ATOM 935 C CA . TRP A 1 119 ? 2.894 -7.104 7.218 1.00 83.12 119 TRP A CA 1
ATOM 936 C C . TRP A 1 119 ? 3.079 -6.740 5.745 1.00 83.12 119 TRP A C 1
ATOM 938 O O . TRP A 1 119 ? 2.305 -5.966 5.182 1.00 83.12 119 TRP A O 1
ATOM 948 N N . PHE A 1 120 ? 4.106 -7.324 5.132 1.00 84.88 120 PHE A N 1
ATOM 949 C CA . PHE A 1 120 ? 4.341 -7.237 3.698 1.00 84.88 120 PHE A CA 1
ATOM 950 C C . PHE A 1 120 ? 4.159 -8.605 3.053 1.00 84.88 120 PHE A C 1
ATOM 952 O O . PHE A 1 120 ? 4.617 -9.611 3.598 1.00 84.88 120 PHE A O 1
ATOM 959 N N . SER A 1 121 ? 3.574 -8.628 1.865 1.00 84.75 121 SER A N 1
ATOM 960 C CA . SER A 1 121 ? 3.584 -9.785 0.975 1.00 84.75 121 SER A CA 1
ATOM 961 C C . SER A 1 121 ? 4.172 -9.393 -0.368 1.00 84.75 121 SER A C 1
ATOM 963 O O . SER A 1 121 ? 4.016 -8.257 -0.808 1.00 84.75 121 SER A O 1
ATOM 965 N N . ALA A 1 122 ? 4.854 -10.330 -1.020 1.00 84.31 122 ALA A N 1
ATOM 966 C CA . ALA A 1 122 ? 5.242 -10.154 -2.404 1.00 84.31 122 ALA A CA 1
ATOM 967 C C . ALA A 1 122 ? 5.272 -11.476 -3.160 1.00 84.31 122 ALA A C 1
ATOM 969 O O . ALA A 1 122 ? 5.526 -12.526 -2.564 1.00 84.31 122 ALA A O 1
ATOM 970 N N . ALA A 1 123 ? 5.039 -11.424 -4.466 1.00 80.38 123 ALA A N 1
ATOM 971 C CA . ALA A 1 123 ? 5.097 -12.594 -5.328 1.00 80.38 123 ALA A CA 1
ATOM 972 C C . ALA A 1 123 ? 5.718 -12.257 -6.687 1.00 80.38 123 ALA A C 1
ATOM 974 O O . ALA A 1 123 ? 5.792 -11.108 -7.106 1.00 80.38 123 ALA A O 1
ATOM 975 N N . THR A 1 124 ? 6.220 -13.288 -7.363 1.00 76.19 124 THR A N 1
ATOM 976 C CA . THR A 1 124 ? 6.757 -13.185 -8.720 1.00 76.19 124 THR A CA 1
ATOM 977 C C . THR A 1 124 ? 6.025 -14.167 -9.623 1.00 76.19 124 THR A C 1
ATOM 979 O O . THR A 1 124 ? 5.754 -15.302 -9.231 1.00 76.19 124 THR A O 1
ATOM 982 N N . GLY A 1 125 ? 5.715 -13.718 -10.839 1.00 75.88 125 GLY A N 1
ATOM 983 C CA . GLY A 1 125 ? 5.148 -14.551 -11.899 1.00 75.88 125 GLY A CA 1
ATOM 984 C C . GLY A 1 125 ? 6.230 -15.116 -12.829 1.00 75.88 125 GLY A C 1
ATOM 985 O O . GLY A 1 125 ? 7.347 -15.391 -12.405 1.00 75.88 125 GLY A O 1
ATOM 986 N N . ASN A 1 126 ? 5.914 -15.222 -14.125 1.00 76.12 126 ASN A N 1
ATOM 987 C CA . ASN A 1 126 ? 6.790 -15.838 -15.141 1.00 76.12 126 ASN A CA 1
ATOM 988 C C . ASN A 1 126 ? 8.096 -15.079 -15.452 1.00 76.12 126 ASN A C 1
ATOM 990 O O . ASN A 1 126 ? 9.102 -15.693 -15.789 1.00 76.12 126 ASN A O 1
ATOM 994 N N . GLU A 1 127 ? 8.094 -13.754 -15.384 1.00 75.31 127 GLU A N 1
ATOM 995 C CA . GLU A 1 127 ? 9.295 -12.910 -15.457 1.00 75.31 127 GLU A CA 1
ATOM 996 C C . GLU A 1 127 ? 9.943 -12.710 -14.069 1.00 75.31 127 GLU A C 1
ATOM 998 O O . GLU A 1 127 ? 9.328 -12.954 -13.031 1.00 75.31 127 GLU A O 1
ATOM 1003 N N . LEU A 1 128 ? 11.178 -12.221 -14.021 1.00 78.56 128 LEU A N 1
ATOM 1004 C CA . LEU A 1 128 ? 11.890 -12.030 -12.756 1.00 78.56 128 LEU A CA 1
ATOM 1005 C C . LEU A 1 128 ? 11.492 -10.714 -12.080 1.00 78.56 128 LEU A C 1
ATOM 1007 O O . LEU A 1 128 ? 11.516 -9.662 -12.713 1.00 78.56 128 LEU A O 1
ATOM 1011 N N . ALA A 1 129 ? 11.176 -10.773 -10.789 1.00 80.19 129 ALA A N 1
ATOM 1012 C CA . ALA A 1 129 ? 11.011 -9.608 -9.929 1.00 80.19 129 ALA A CA 1
ATOM 1013 C C . ALA A 1 129 ? 11.796 -9.810 -8.626 1.00 80.19 129 ALA A C 1
ATOM 1015 O O . ALA A 1 129 ? 11.890 -10.922 -8.104 1.00 80.19 129 ALA A O 1
ATOM 1016 N N . VAL A 1 130 ? 12.400 -8.736 -8.116 1.00 83.75 130 VAL A N 1
ATOM 1017 C CA . VAL A 1 130 ? 13.131 -8.749 -6.844 1.00 83.75 130 VAL A CA 1
ATOM 1018 C C . VAL A 1 130 ? 12.453 -7.779 -5.897 1.00 83.75 130 VAL A C 1
ATOM 1020 O O . VAL A 1 130 ? 12.366 -6.587 -6.176 1.00 83.75 130 VAL A O 1
ATOM 1023 N N . HIS A 1 131 ? 12.034 -8.292 -4.746 1.00 83.06 131 HIS A N 1
ATOM 1024 C CA . HIS A 1 131 ? 11.363 -7.518 -3.712 1.00 83.06 131 HIS A CA 1
ATOM 1025 C C . HIS A 1 131 ? 12.255 -7.502 -2.476 1.00 83.06 131 HIS A C 1
ATOM 1027 O O . HIS A 1 131 ? 12.598 -8.553 -1.933 1.00 83.06 131 HIS A O 1
ATOM 1033 N N . LYS A 1 132 ? 12.683 -6.312 -2.049 1.00 85.62 132 LYS A N 1
ATOM 1034 C CA . LYS A 1 132 ? 13.586 -6.166 -0.908 1.00 85.62 132 LYS A CA 1
ATOM 1035 C C . LYS A 1 132 ? 13.149 -5.011 -0.025 1.00 85.62 132 LYS A C 1
ATOM 1037 O O . LYS A 1 132 ? 13.110 -3.868 -0.465 1.00 85.62 132 LYS A O 1
ATOM 1042 N N . ILE A 1 133 ? 12.912 -5.319 1.243 1.00 86.06 133 ILE A N 1
ATOM 1043 C CA . ILE A 1 133 ? 12.696 -4.326 2.292 1.00 86.06 133 ILE A CA 1
ATOM 1044 C C . ILE A 1 133 ? 14.040 -4.117 2.983 1.00 86.06 133 ILE A C 1
ATOM 1046 O O . ILE A 1 133 ? 14.604 -5.050 3.552 1.00 86.06 133 ILE A O 1
ATOM 1050 N N . LEU A 1 134 ? 14.594 -2.909 2.877 1.00 89.31 134 LEU A N 1
ATOM 1051 C CA . LEU A 1 134 ? 15.889 -2.576 3.484 1.00 89.31 134 LEU A CA 1
ATOM 1052 C C . LEU A 1 134 ? 15.749 -2.229 4.967 1.00 89.31 134 LEU A C 1
ATOM 1054 O O . LEU A 1 134 ? 16.602 -2.582 5.776 1.00 89.31 134 LEU A O 1
ATOM 1058 N N . SER A 1 135 ? 14.668 -1.542 5.311 1.00 90.50 135 SER A N 1
ATOM 1059 C CA . SER A 1 135 ? 14.296 -1.184 6.670 1.00 90.50 135 SER A CA 1
ATOM 1060 C C . SER A 1 135 ? 12.791 -0.950 6.721 1.00 90.50 135 SER A C 1
ATOM 1062 O O . SER A 1 135 ? 12.157 -0.654 5.708 1.00 90.50 135 SER A O 1
ATOM 1064 N N . TRP A 1 136 ? 12.211 -1.098 7.906 1.00 88.69 136 TRP A N 1
ATOM 1065 C CA . TRP A 1 136 ? 10.808 -0.800 8.144 1.00 88.69 136 TRP A CA 1
ATOM 1066 C C . TRP A 1 136 ? 10.643 -0.197 9.533 1.00 88.69 136 TRP A C 1
ATOM 1068 O O . TRP A 1 136 ? 11.301 -0.606 10.490 1.00 88.69 136 TRP A O 1
ATOM 1078 N N . ASN A 1 137 ? 9.762 0.791 9.622 1.00 89.12 137 ASN A N 1
ATOM 1079 C CA . ASN A 1 137 ? 9.294 1.364 10.867 1.00 89.12 137 ASN A CA 1
ATOM 1080 C C . ASN A 1 137 ? 7.768 1.451 10.803 1.00 89.12 137 ASN A C 1
ATOM 1082 O O . ASN A 1 137 ? 7.209 1.840 9.776 1.00 89.12 137 ASN A O 1
ATOM 1086 N N . PHE A 1 138 ? 7.112 1.098 11.902 1.00 84.31 138 PHE A N 1
ATOM 1087 C CA . PHE A 1 138 ? 5.674 1.231 12.054 1.00 84.31 138 PHE A CA 1
ATOM 1088 C C . PHE A 1 138 ? 5.363 1.914 13.380 1.00 84.31 138 PHE A C 1
ATOM 1090 O O . PHE A 1 138 ? 5.892 1.537 14.425 1.00 84.31 138 PHE A O 1
ATOM 1097 N N . THR A 1 139 ? 4.479 2.906 13.330 1.00 81.31 139 THR A N 1
ATOM 1098 C CA . THR A 1 139 ? 3.957 3.605 14.504 1.00 81.31 139 THR A CA 1
ATOM 1099 C C . THR A 1 139 ? 2.442 3.672 14.384 1.00 81.31 139 THR A C 1
ATOM 1101 O O . THR A 1 139 ? 1.919 4.028 13.331 1.00 81.31 139 THR A O 1
ATOM 1104 N N . SER A 1 140 ? 1.737 3.351 15.467 1.00 79.06 140 SER A N 1
ATOM 1105 C CA . SER A 1 140 ? 0.288 3.525 15.569 1.00 79.06 140 SER A CA 1
ATOM 1106 C C . SER A 1 140 ? -0.059 4.247 16.864 1.00 79.06 140 SER A C 1
ATOM 1108 O O . SER A 1 140 ? 0.667 4.152 17.855 1.00 79.06 140 SER A O 1
ATOM 1110 N N . THR A 1 141 ? -1.165 4.983 16.853 1.00 77.88 141 THR A N 1
ATOM 1111 C CA . THR A 1 141 ? -1.745 5.600 18.044 1.00 77.88 141 THR A CA 1
ATOM 1112 C C . THR A 1 141 ? -3.076 4.929 18.348 1.00 77.88 141 THR A C 1
ATOM 1114 O O . THR A 1 141 ? -3.873 4.664 17.448 1.00 77.88 141 THR A O 1
ATOM 1117 N N . ALA A 1 142 ? -3.323 4.630 19.623 1.00 70.94 142 ALA A N 1
ATOM 1118 C CA . ALA A 1 142 ? -4.619 4.114 20.033 1.00 70.94 142 ALA A CA 1
ATOM 1119 C C . ALA A 1 142 ? -5.683 5.203 19.842 1.00 70.94 142 ALA A C 1
ATOM 1121 O O . ALA A 1 142 ? -5.521 6.333 20.309 1.00 70.94 142 ALA A O 1
ATOM 1122 N N . LEU A 1 143 ? -6.793 4.850 19.196 1.00 61.19 143 LEU A N 1
ATOM 1123 C CA . LEU A 1 143 ? -8.028 5.608 19.338 1.00 61.19 143 LEU A CA 1
ATOM 1124 C C . LEU A 1 143 ? -8.574 5.230 20.713 1.00 61.19 143 LEU A C 1
ATOM 1126 O O . LEU A 1 143 ? -9.006 4.099 20.909 1.00 61.19 143 LEU A O 1
ATOM 1130 N N . VAL A 1 144 ? -8.437 6.128 21.685 1.00 51.44 144 VAL A N 1
ATOM 1131 C CA . VAL A 1 144 ? -8.858 5.886 23.067 1.00 51.44 144 VAL A CA 1
ATOM 1132 C C . VAL A 1 144 ? -10.328 5.457 23.075 1.00 51.44 144 VAL A C 1
ATOM 1134 O O . VAL A 1 144 ? -11.197 6.246 22.717 1.00 51.44 144 VAL A O 1
ATOM 1137 N N . ASP A 1 145 ? -10.594 4.221 23.490 1.00 56.59 145 ASP A N 1
ATOM 1138 C CA . ASP A 1 145 ? -11.923 3.775 23.904 1.00 56.59 145 ASP A CA 1
ATOM 1139 C C . ASP A 1 145 ? -11.799 3.451 25.397 1.00 56.59 145 ASP A C 1
ATOM 1141 O O . ASP A 1 145 ? -11.379 2.359 25.795 1.00 56.59 145 ASP A O 1
ATOM 1145 N N . GLU A 1 146 ? -12.019 4.465 26.241 1.00 48.81 146 GLU A N 1
ATOM 1146 C CA . GLU A 1 146 ? -11.985 4.319 27.698 1.00 48.81 146 GLU A CA 1
ATOM 1147 C C . GLU A 1 146 ? -13.051 3.294 28.120 1.00 48.81 146 GLU A C 1
ATOM 1149 O O . GLU A 1 146 ? -14.224 3.622 28.273 1.00 48.81 146 GLU A O 1
ATOM 1154 N N . GLY A 1 147 ? -12.660 2.027 28.298 1.00 54.25 147 GLY A N 1
ATOM 1155 C CA . GLY A 1 147 ? -13.515 1.024 28.941 1.00 54.25 147 GLY A CA 1
ATOM 1156 C C . GLY A 1 147 ? -13.432 -0.413 28.427 1.00 54.25 147 GLY A C 1
ATOM 1157 O O . GLY A 1 147 ? -13.905 -1.309 29.127 1.00 54.25 147 GLY A O 1
ATOM 1158 N N . LYS A 1 148 ? -12.822 -0.691 27.266 1.00 54.25 148 LYS A N 1
ATOM 1159 C CA . LYS A 1 148 ? -12.688 -2.074 26.764 1.00 54.25 148 LYS A CA 1
ATOM 1160 C C . LYS A 1 148 ? -11.278 -2.619 26.985 1.00 54.25 148 LYS A C 1
ATOM 1162 O O . LYS A 1 148 ? -10.300 -2.089 26.468 1.00 54.25 148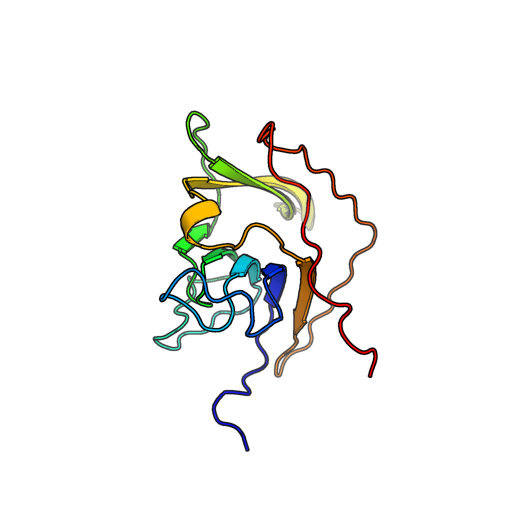 LYS A O 1
ATOM 1167 N N . LYS A 1 149 ? -11.165 -3.701 27.766 1.00 49.19 149 LYS A N 1
ATOM 1168 C CA . LYS A 1 149 ? -9.899 -4.438 27.898 1.00 49.19 149 LYS A CA 1
ATOM 1169 C C . LYS A 1 149 ? -9.530 -5.059 26.545 1.00 49.19 149 LYS A C 1
ATOM 1171 O O . LYS A 1 149 ? -10.407 -5.659 25.923 1.00 49.19 149 LYS A O 1
ATOM 1176 N N . PRO A 1 150 ? -8.260 -4.979 26.117 1.00 52.09 150 PRO A N 1
ATOM 1177 C CA . PRO A 1 150 ? -7.816 -5.640 24.901 1.00 52.09 150 PRO A CA 1
ATOM 1178 C C . PRO A 1 150 ? -7.997 -7.160 25.023 1.00 52.09 150 PRO A C 1
ATOM 1180 O O . PRO A 1 150 ? -7.444 -7.785 25.929 1.00 52.09 150 PRO A O 1
ATOM 1183 N N . VAL A 1 151 ? -8.788 -7.750 24.125 1.00 57.56 151 VAL A N 1
ATOM 1184 C CA . VAL A 1 151 ? -8.894 -9.205 23.951 1.00 57.56 151 VAL A CA 1
ATOM 1185 C C . VAL A 1 151 ? -7.963 -9.584 22.808 1.00 57.56 151 VAL A C 1
ATOM 1187 O O . VAL A 1 151 ? -8.283 -9.352 21.648 1.00 57.56 151 VAL A O 1
ATOM 1190 N N . PHE A 1 152 ? -6.789 -10.121 23.131 1.00 54.25 152 PHE A N 1
ATOM 1191 C CA . PHE A 1 152 ? -5.839 -10.565 22.114 1.00 54.25 152 PHE A CA 1
ATOM 1192 C C . PHE A 1 152 ? -6.378 -11.803 21.380 1.00 54.25 152 PHE A C 1
ATOM 1194 O O . PHE A 1 152 ? -6.885 -12.716 22.043 1.00 54.25 152 PHE A O 1
ATOM 1201 N N . PRO A 1 153 ? -6.250 -11.887 20.043 1.00 54.88 153 PRO A N 1
ATOM 1202 C CA . PRO A 1 153 ? -6.486 -13.140 19.344 1.00 54.88 153 PRO A CA 1
ATOM 1203 C C . PRO A 1 153 ? -5.509 -14.202 19.861 1.00 54.88 153 PRO A C 1
ATOM 1205 O O . PRO A 1 153 ? -4.330 -13.927 20.096 1.00 54.88 153 PRO A O 1
ATOM 1208 N N . VAL A 1 154 ? -6.026 -15.413 20.074 1.00 53.53 154 VAL A N 1
ATOM 1209 C CA . VAL A 1 154 ? -5.242 -16.579 20.494 1.00 53.53 154 VAL A CA 1
ATOM 1210 C C . VAL A 1 154 ? -4.061 -16.746 19.538 1.00 53.53 154 VAL A C 1
ATOM 1212 O O . VAL A 1 154 ? -4.224 -16.654 18.322 1.00 53.53 154 VAL A O 1
ATOM 1215 N N . SER A 1 155 ? -2.873 -16.953 20.106 1.00 47.03 155 SER A N 1
ATOM 1216 C CA . SER A 1 155 ? -1.616 -17.161 19.387 1.00 47.03 155 SER A CA 1
ATOM 1217 C C . SER A 1 155 ? -1.796 -18.107 18.200 1.00 47.03 155 SER A C 1
ATOM 1219 O O . SER A 1 155 ? -2.248 -19.240 18.380 1.00 47.03 155 SER A O 1
ATOM 1221 N N . ILE A 1 156 ? -1.413 -17.647 17.007 1.00 50.75 156 ILE A N 1
ATOM 1222 C CA . ILE A 1 156 ? -1.333 -18.487 15.809 1.00 50.75 156 ILE A CA 1
ATOM 1223 C C . ILE A 1 156 ? -0.321 -19.607 16.108 1.00 50.75 156 ILE A C 1
ATOM 1225 O O . ILE A 1 156 ? 0.803 -19.294 16.513 1.00 50.75 156 ILE A O 1
ATOM 1229 N N . PRO A 1 157 ? -0.679 -20.894 15.947 1.00 34.00 157 PRO A N 1
ATOM 1230 C CA . PRO A 1 157 ? 0.291 -21.976 16.037 1.00 34.00 157 PRO A CA 1
ATOM 1231 C C . PRO A 1 157 ? 1.380 -21.760 14.985 1.00 34.00 157 PRO A C 1
ATOM 1233 O O . PRO A 1 157 ? 1.086 -21.633 13.798 1.00 34.00 157 PRO A O 1
ATOM 1236 N N . THR A 1 158 ? 2.635 -21.703 15.416 1.00 45.00 158 THR A N 1
ATOM 1237 C CA . THR A 1 158 ? 3.786 -21.783 14.514 1.00 45.00 158 THR A CA 1
ATOM 1238 C C . THR A 1 158 ? 3.776 -23.143 13.820 1.00 45.00 158 THR A C 1
ATOM 1240 O O . THR A 1 158 ? 3.761 -24.166 14.510 1.00 45.00 158 THR A O 1
ATOM 1243 N N . VAL A 1 159 ? 3.762 -23.140 12.484 1.00 47.69 159 VAL A N 1
ATOM 1244 C CA . VAL A 1 159 ? 4.087 -24.310 11.649 1.00 47.69 159 VAL A CA 1
ATOM 1245 C C . VAL A 1 159 ? 5.599 -24.459 11.572 1.00 47.69 159 VAL A C 1
ATOM 1247 O O . VAL A 1 159 ? 6.269 -23.412 11.417 1.00 47.69 159 VAL A O 1
#

InterPro domains:
  IPR001220 Legume lectin domain [PF00139] (25-145)
  IPR013320 Concanavalin A-like lectin/glucanase domain superfamily [SSF49899] (31-146)
  IPR050258 Leguminous Lectin [PTHR32401] (26-143)

pLDDT: mean 70.31, std 16.66, range [29.03, 90.5]

Foldseek 3Di:
DDPPPFWFQKKKFKWWDPDCVLPPAPDASIWMWIWIFHQDADCDPQAHDDPGTWIAIDTRGNNGPDIDPFDDDDDDAQKDKDKDWDFDQDPVRHTDIDIGIDIDRDDVVNGGGPDTDTDIDGTDGPDDDDDDDPDDDDDDDDPDPPPDDDDDDDDDDDD

Organism: Prunus dulcis (NCBI:txid3755)

Nearest PDB structures (foldseek):
  1n3o-assembly1_B  TM=6.531E-01  e=4.660E-04  Pterocarpus angolensis
  5kux-assembly1_A  TM=3.895E-01  e=8.378E+00  synthetic construct